Protein AF-A0A0J1LUV7-F1 (afdb_monomer_lite)

Sequence (121 aa):
MKSIIFVLSWVALMSSPLALAQGDKLEDICYQSMRYNVSVQMAANSLSGQVRSHYEDEAFDSGKWQGISHEETERMIRMAENNQSSMQFAIRYQGDDSFANAYRSGYINDCKQNPEKYISN

Foldseek 3Di:
DDDDDDDDDPDPPPDDPDPDPQDPVLLVLLQLLLQLVLLLLCLLAPPDPVSNVVSLVSNCVSCVVLVHDNVNSVVSSVVNNPDPVSNVVNCCCVPPPVVVVCSSVVSSVVCSVVVVVRRDD

Radius of gyration: 20.6 Å; chains: 1; bounding box: 35×47×76 Å

Secondary structure (DSSP, 8-state):
---------------------TTHHHHHHHHHHHHHHHHHHHHHT-SSHHHHHHHHHHHHHHHHHTT--HHHHHHHHHHHHT-HHHHHHHHHHHH-HHHHHHHHHHHHHHHHH-GGGTS--

pLDDT: mean 83.24, std 20.68, range [34.34, 98.06]

Structure (mmCIF, N/CA/C/O backbone):
data_AF-A0A0J1LUV7-F1
#
_entry.id   AF-A0A0J1LUV7-F1
#
loop_
_atom_site.group_PDB
_atom_site.id
_atom_site.type_symbol
_atom_site.label_atom_id
_atom_site.label_alt_id
_atom_site.label_comp_id
_atom_site.label_asym_id
_atom_site.label_entity_id
_atom_site.label_seq_id
_atom_site.pdbx_PDB_ins_code
_atom_site.Cartn_x
_atom_site.Cartn_y
_atom_site.Cartn_z
_atom_site.occupancy
_atom_site.B_iso_or_equiv
_atom_site.auth_seq_id
_atom_site.auth_comp_id
_atom_site.auth_asym_id
_atom_site.auth_atom_id
_atom_site.pdbx_PDB_model_num
ATOM 1 N N . MET A 1 1 ? -21.646 30.236 60.013 1.00 34.34 1 MET A N 1
ATOM 2 C CA . MET A 1 1 ? -20.239 30.648 59.823 1.00 34.34 1 MET A CA 1
ATOM 3 C C . MET A 1 1 ? -19.548 29.622 58.940 1.00 34.34 1 MET A C 1
ATOM 5 O O . MET A 1 1 ? -19.600 28.459 59.306 1.00 34.34 1 MET A O 1
ATOM 9 N N . LYS A 1 2 ? -18.897 30.101 57.864 1.00 36.53 2 LYS A N 1
ATOM 10 C CA . LYS A 1 2 ? -17.894 29.440 56.992 1.00 36.53 2 LYS A CA 1
ATOM 11 C C . LYS A 1 2 ? -18.445 28.295 56.102 1.00 36.53 2 LYS A C 1
ATOM 13 O O . LYS A 1 2 ? -18.908 27.298 56.627 1.00 36.53 2 LYS A O 1
ATOM 18 N N . SER A 1 3 ? -18.622 28.498 54.782 1.00 38.34 3 SER A N 1
ATOM 19 C CA . SER A 1 3 ? -17.587 28.437 53.707 1.00 38.34 3 SER A CA 1
ATOM 20 C C . SER A 1 3 ? -17.070 26.994 53.524 1.00 38.34 3 SER A C 1
ATOM 22 O O . SER A 1 3 ? -16.678 26.410 54.519 1.00 38.34 3 SER A O 1
ATOM 24 N N . ILE A 1 4 ? -17.006 26.326 52.362 1.00 45.56 4 ILE A N 1
ATOM 25 C CA . ILE A 1 4 ? -16.811 26.716 50.953 1.00 45.56 4 ILE A CA 1
ATOM 26 C C . ILE A 1 4 ? -17.219 25.537 50.028 1.00 45.56 4 ILE A C 1
ATOM 28 O O . ILE A 1 4 ? -17.201 24.377 50.425 1.00 45.56 4 ILE A O 1
ATOM 32 N N . ILE A 1 5 ? -17.563 25.907 48.794 1.00 49.22 5 ILE A N 1
ATOM 33 C CA . ILE A 1 5 ? -17.826 25.157 47.551 1.00 49.22 5 ILE A CA 1
ATOM 34 C C . ILE A 1 5 ? -16.785 24.066 47.228 1.00 49.22 5 ILE A C 1
ATOM 36 O O . ILE A 1 5 ? -15.596 24.334 47.333 1.00 49.22 5 ILE A O 1
ATOM 40 N N . PHE A 1 6 ? -17.211 22.928 46.661 1.00 42.66 6 PHE A N 1
ATOM 41 C CA . PHE A 1 6 ? -16.499 22.330 45.519 1.00 42.66 6 PHE A CA 1
ATOM 42 C C . PHE A 1 6 ? -17.479 21.651 44.556 1.00 42.66 6 PHE A C 1
ATOM 44 O O . PHE A 1 6 ? -18.034 20.586 44.815 1.00 42.66 6 PHE A O 1
ATOM 51 N N . VAL A 1 7 ? -17.699 22.336 43.437 1.00 45.91 7 VAL A N 1
ATOM 52 C CA . VAL A 1 7 ? -18.283 21.813 42.206 1.00 45.91 7 VAL A CA 1
ATOM 53 C C . VAL A 1 7 ? -17.267 20.847 41.597 1.00 45.91 7 VAL A C 1
ATOM 55 O O . VAL A 1 7 ? -16.129 21.240 41.353 1.00 45.91 7 VAL A O 1
ATOM 58 N N . LEU A 1 8 ? -17.668 19.608 41.322 1.00 44.59 8 LEU A N 1
ATOM 59 C CA . LEU A 1 8 ? -16.941 18.730 40.405 1.00 44.59 8 LEU A CA 1
ATOM 60 C C . LEU A 1 8 ? -17.852 18.392 39.233 1.00 44.59 8 LEU A C 1
ATOM 62 O O . LEU A 1 8 ? -18.511 17.358 39.167 1.00 44.59 8 LEU A O 1
ATOM 66 N N . SER A 1 9 ? -17.865 19.348 38.310 1.00 41.44 9 SER A N 1
ATOM 67 C CA . SER A 1 9 ? -18.173 19.171 36.904 1.00 41.44 9 SER A CA 1
ATOM 68 C C . SER A 1 9 ? -17.301 18.048 36.344 1.00 41.44 9 SER A C 1
ATOM 70 O O . SER A 1 9 ? -16.140 18.271 36.012 1.00 41.44 9 SER A O 1
ATOM 72 N N . TRP A 1 10 ? -17.849 16.846 36.206 1.00 41.66 10 TRP A N 1
ATOM 73 C CA . TRP A 1 10 ? -17.364 15.924 35.185 1.00 41.66 10 TRP A CA 1
ATOM 74 C C . TRP A 1 10 ? -18.233 16.151 33.964 1.00 41.66 10 TRP A C 1
ATOM 76 O O . TRP A 1 10 ? -19.290 15.553 33.782 1.00 41.66 10 TRP A O 1
ATOM 86 N N . VAL A 1 11 ? -17.789 17.128 33.174 1.00 47.34 11 VAL A N 1
ATOM 87 C CA . VAL A 1 11 ? -18.159 17.252 31.771 1.00 47.34 11 VAL A CA 1
ATOM 88 C C . VAL A 1 11 ? -17.961 15.869 31.167 1.00 47.34 11 VAL A C 1
ATOM 90 O O . VAL A 1 11 ? -16.856 15.329 31.186 1.00 47.34 11 VAL A O 1
ATOM 93 N N . ALA A 1 12 ? -19.063 15.282 30.705 1.00 43.53 12 ALA A N 1
ATOM 94 C CA . ALA A 1 12 ? -19.043 14.113 29.856 1.00 43.53 12 ALA A CA 1
ATOM 95 C C . ALA A 1 12 ? -17.990 14.347 28.768 1.00 43.53 12 ALA A C 1
ATOM 97 O O . ALA A 1 12 ? -18.124 15.282 27.977 1.00 43.53 12 ALA A O 1
ATOM 98 N N . LEU A 1 13 ? -16.938 13.525 28.760 1.00 41.28 13 LEU A N 1
ATOM 99 C CA . LEU A 1 13 ? -15.984 13.409 27.660 1.00 41.28 13 LEU A CA 1
ATOM 100 C C . LEU A 1 13 ? -16.731 12.824 26.453 1.00 41.28 13 LEU A C 1
ATOM 102 O O . LEU A 1 13 ? -16.584 11.666 26.080 1.00 41.28 13 LEU A O 1
ATOM 106 N N . MET A 1 14 ? -17.598 13.649 25.878 1.00 44.34 14 MET A N 1
ATOM 107 C CA . MET A 1 14 ? -18.152 13.521 24.544 1.00 44.34 14 MET A CA 1
ATOM 108 C C . MET A 1 14 ? -17.055 13.936 23.567 1.00 44.34 14 MET A C 1
ATOM 110 O O . MET A 1 14 ? -17.043 15.048 23.054 1.00 44.34 14 MET A O 1
ATOM 114 N N . SER A 1 15 ? -16.104 13.033 23.350 1.00 44.41 15 SER A N 1
ATOM 115 C CA . SER A 1 15 ? -15.250 13.023 22.162 1.00 44.41 15 SER A CA 1
ATOM 116 C C . SER A 1 15 ? -14.656 11.629 21.981 1.00 44.41 15 SER A C 1
ATOM 118 O O . SER A 1 15 ? -13.445 11.436 21.995 1.00 44.41 15 SER A O 1
ATOM 120 N N . SER A 1 16 ? -15.532 10.636 21.844 1.00 36.78 16 SER A N 1
ATOM 121 C CA . SER A 1 16 ? -15.198 9.406 21.133 1.00 36.78 16 SER A CA 1
ATOM 122 C C . SER A 1 16 ? -15.742 9.557 19.713 1.00 36.78 16 SER A C 1
ATOM 124 O O . SER A 1 16 ? -16.958 9.438 19.533 1.00 36.78 16 SER A O 1
ATOM 126 N N . PRO A 1 17 ? -14.921 9.839 18.688 1.00 41.66 17 PRO A N 1
ATOM 127 C CA . PRO A 1 17 ? -15.341 9.501 17.349 1.00 41.66 17 PRO A CA 1
ATOM 128 C C . PRO A 1 17 ? -15.343 7.968 17.281 1.00 41.66 17 PRO A C 1
ATOM 130 O O . PRO A 1 17 ? -14.338 7.305 17.501 1.00 41.66 17 PRO A O 1
ATOM 133 N N . LEU A 1 18 ? -16.529 7.436 17.004 1.00 42.69 18 LEU A N 1
ATOM 134 C CA . LEU A 1 18 ? -16.811 6.049 16.665 1.00 42.69 18 LEU A CA 1
ATOM 135 C C . LEU A 1 18 ? -16.795 5.036 17.822 1.00 42.69 18 LEU A C 1
ATOM 137 O O . LEU A 1 18 ? -15.886 4.229 18.002 1.00 42.69 18 LEU A O 1
ATOM 141 N N . ALA A 1 19 ? -17.960 4.905 18.454 1.00 42.53 19 ALA A N 1
ATOM 142 C CA . ALA A 1 19 ? -18.473 3.569 18.736 1.00 42.53 19 ALA A CA 1
ATOM 143 C C . ALA A 1 19 ? -18.659 2.828 17.391 1.00 42.53 19 ALA A C 1
ATOM 145 O O . ALA A 1 19 ? -19.709 2.909 16.747 1.00 42.53 19 ALA A O 1
ATOM 146 N N . LEU A 1 20 ? -17.595 2.175 16.913 1.00 49.47 20 LEU A N 1
ATOM 147 C CA . LEU A 1 20 ? -17.634 1.272 15.766 1.00 49.47 20 LEU A CA 1
ATOM 148 C C . LEU A 1 20 ? -18.546 0.091 16.118 1.00 49.47 20 LEU A C 1
ATOM 150 O O . LEU A 1 20 ? -18.243 -0.699 17.008 1.00 49.47 20 LEU A O 1
ATOM 154 N N . ALA A 1 21 ? -19.681 -0.024 15.429 1.00 41.78 21 ALA A N 1
ATOM 155 C CA . ALA A 1 21 ? -20.471 -1.251 15.399 1.00 41.78 21 ALA A CA 1
ATOM 156 C C . ALA A 1 21 ? -19.608 -2.345 14.736 1.00 41.78 21 ALA A C 1
ATOM 158 O O . ALA A 1 21 ? -19.190 -2.199 13.591 1.00 41.78 21 ALA A O 1
ATOM 159 N N . GLN A 1 22 ? -19.260 -3.372 15.507 1.00 50.56 22 GLN A N 1
ATOM 160 C CA . GLN A 1 22 ? -17.893 -3.913 15.578 1.00 50.56 22 GLN A CA 1
ATOM 161 C C . GLN A 1 22 ? -17.546 -5.087 14.634 1.00 50.56 22 GLN A C 1
ATOM 163 O O . GLN A 1 22 ? -16.450 -5.623 14.738 1.00 50.56 22 GLN A O 1
ATOM 168 N N . GLY A 1 23 ? -18.432 -5.494 13.720 1.00 49.72 23 GLY A N 1
ATOM 169 C CA . GLY A 1 23 ? -18.163 -6.591 12.771 1.00 49.72 23 GLY A CA 1
ATOM 170 C C . GLY A 1 23 ? -17.847 -6.075 11.370 1.00 49.72 23 GLY A C 1
ATOM 171 O O . GLY A 1 23 ? -16.688 -5.981 10.975 1.00 49.72 23 GLY A O 1
ATOM 172 N N . ASP A 1 24 ? -18.898 -5.655 10.669 1.00 57.75 24 ASP A N 1
ATOM 173 C CA . ASP A 1 24 ? -18.827 -5.271 9.254 1.00 57.75 24 ASP A CA 1
ATOM 174 C C . ASP A 1 24 ? -17.986 -4.003 9.030 1.00 57.75 24 ASP A C 1
ATOM 176 O O . ASP A 1 24 ? -17.199 -3.927 8.094 1.00 57.75 24 ASP A O 1
ATOM 180 N N . LYS A 1 25 ? -18.050 -3.026 9.950 1.00 80.00 25 LYS A N 1
ATOM 181 C CA . LYS A 1 25 ? -17.246 -1.797 9.830 1.00 80.00 25 LYS A CA 1
ATOM 182 C C . LYS A 1 25 ? -15.758 -2.037 10.057 1.00 80.00 25 LYS A C 1
ATOM 184 O O . LYS A 1 25 ? -14.948 -1.399 9.401 1.00 80.00 25 LYS A O 1
ATOM 189 N N . LEU A 1 26 ? -15.383 -2.903 10.999 1.00 85.69 26 LEU A N 1
ATOM 190 C CA . LEU A 1 26 ? -13.967 -3.144 11.287 1.00 85.69 26 LEU A CA 1
ATOM 191 C C . LEU A 1 26 ? -13.301 -3.907 10.138 1.00 85.69 26 LEU A C 1
ATOM 193 O O . LEU A 1 26 ? -12.175 -3.595 9.760 1.00 85.69 26 LEU A O 1
ATOM 197 N N . GLU A 1 27 ? -14.006 -4.879 9.561 1.00 89.12 27 GLU A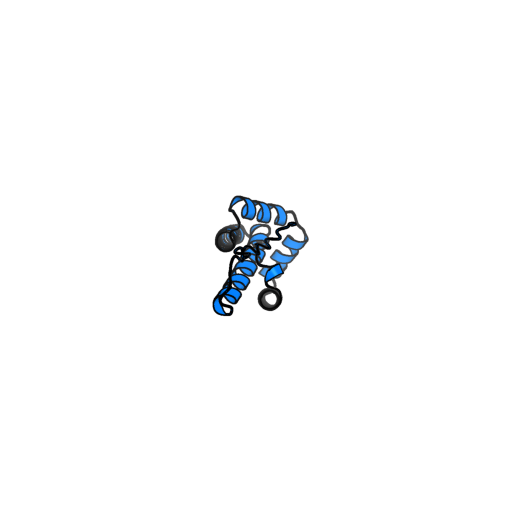 N 1
ATOM 198 C CA . GLU A 1 27 ? -13.532 -5.596 8.382 1.00 89.12 27 GLU A CA 1
ATOM 199 C C 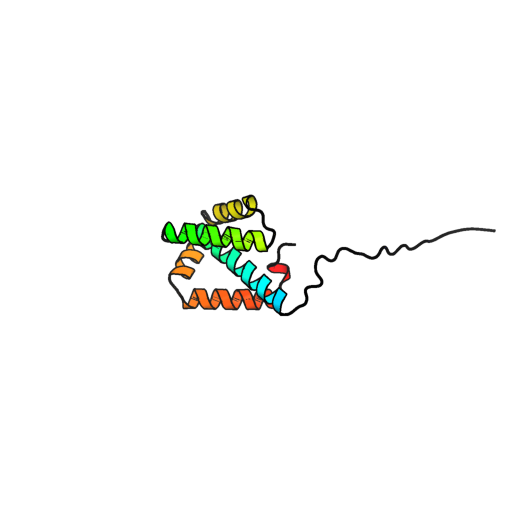. GLU A 1 27 ? -13.313 -4.660 7.190 1.00 89.12 27 GLU A C 1
ATOM 201 O O . GLU A 1 27 ? -12.223 -4.676 6.613 1.00 89.12 27 GLU A O 1
ATOM 206 N N . ASP A 1 28 ? -14.278 -3.784 6.898 1.00 89.00 28 ASP A N 1
ATOM 207 C CA . ASP A 1 28 ? -14.147 -2.777 5.844 1.00 89.00 28 ASP A CA 1
ATOM 208 C C . ASP A 1 28 ? -12.967 -1.835 6.098 1.00 89.00 28 ASP A C 1
ATOM 210 O O . ASP A 1 28 ? -12.176 -1.574 5.192 1.00 89.00 28 ASP A O 1
ATOM 214 N N . ILE A 1 29 ? -12.796 -1.365 7.339 1.00 87.81 29 ILE A N 1
ATOM 215 C CA . ILE A 1 29 ? -11.674 -0.494 7.696 1.00 87.81 29 ILE A CA 1
ATOM 216 C C . ILE A 1 29 ? -10.334 -1.194 7.459 1.00 87.81 29 ILE A C 1
ATOM 218 O O . ILE A 1 29 ? -9.449 -0.629 6.814 1.00 87.81 29 ILE A O 1
ATOM 222 N N . CYS A 1 30 ? -10.181 -2.427 7.941 1.00 92.06 30 CYS A N 1
ATOM 223 C CA . CYS A 1 30 ? -8.952 -3.183 7.737 1.00 92.06 30 CYS A CA 1
ATOM 224 C C . CYS A 1 30 ? -8.685 -3.433 6.251 1.00 92.06 30 CYS A C 1
ATOM 226 O O . CYS A 1 30 ? -7.540 -3.341 5.805 1.00 92.06 30 CYS A O 1
ATOM 228 N N . TYR A 1 31 ? -9.735 -3.700 5.473 1.00 93.06 31 TYR A N 1
ATOM 229 C CA . TYR A 1 31 ? -9.620 -3.888 4.035 1.00 93.06 31 TYR A CA 1
ATOM 230 C C . TYR A 1 31 ? -9.177 -2.613 3.315 1.00 93.06 31 TYR A C 1
ATOM 232 O O . TYR A 1 31 ? -8.254 -2.665 2.502 1.00 93.06 31 TYR A O 1
ATOM 240 N N . GLN A 1 32 ? -9.761 -1.462 3.646 1.00 92.56 32 GLN A N 1
ATOM 241 C CA . GLN A 1 32 ? -9.388 -0.186 3.034 1.00 92.56 32 GLN A CA 1
ATOM 242 C C . GLN A 1 32 ? -7.988 0.273 3.456 1.00 92.56 32 GLN A C 1
ATOM 244 O O . GLN A 1 32 ? -7.225 0.733 2.608 1.00 92.56 32 GLN A O 1
ATOM 249 N N . SER A 1 33 ? -7.603 0.065 4.718 1.00 93.50 33 SER A N 1
ATOM 250 C CA . SER A 1 33 ? -6.245 0.346 5.205 1.00 93.50 33 SER A CA 1
ATOM 251 C C . SER A 1 33 ? -5.191 -0.501 4.484 1.00 93.50 33 SER A C 1
ATOM 253 O O . SER A 1 33 ? -4.193 0.021 3.978 1.00 93.50 33 SER A O 1
ATOM 255 N N . MET A 1 34 ? -5.468 -1.797 4.308 1.00 96.00 34 MET A N 1
ATOM 256 C CA . MET A 1 34 ? -4.618 -2.700 3.531 1.00 96.00 34 MET A CA 1
ATOM 257 C C . MET A 1 34 ? -4.521 -2.276 2.063 1.00 96.00 34 MET A C 1
ATOM 259 O O . MET A 1 34 ? -3.410 -2.177 1.535 1.00 96.00 34 MET A O 1
ATOM 263 N N . ARG A 1 35 ? -5.657 -1.972 1.414 1.00 96.19 35 ARG A N 1
ATOM 264 C CA . ARG A 1 35 ? -5.682 -1.472 0.030 1.00 96.19 35 ARG A CA 1
ATOM 265 C C . ARG A 1 35 ? -4.835 -0.221 -0.115 1.00 96.19 35 ARG A C 1
ATOM 267 O O . ARG A 1 35 ? -4.008 -0.176 -1.019 1.00 96.19 35 ARG A O 1
ATOM 274 N N . TYR A 1 36 ? -4.975 0.742 0.789 1.00 96.38 36 TYR A N 1
ATOM 275 C CA . TYR A 1 36 ? -4.187 1.969 0.761 1.00 96.38 36 TYR A CA 1
ATOM 276 C C . TYR A 1 36 ? -2.692 1.703 0.903 1.00 96.38 36 TYR A C 1
ATOM 278 O O . TYR A 1 36 ? -1.903 2.187 0.094 1.00 96.38 36 TYR A O 1
ATOM 286 N N . ASN A 1 37 ? -2.293 0.887 1.885 1.00 96.12 37 ASN A N 1
ATOM 287 C CA . ASN A 1 37 ? -0.884 0.579 2.109 1.00 96.12 37 ASN A CA 1
ATOM 288 C C . ASN A 1 37 ? -0.240 -0.082 0.885 1.00 96.12 37 ASN A C 1
ATOM 290 O O . ASN A 1 37 ? 0.821 0.352 0.437 1.00 96.12 37 ASN A O 1
ATOM 294 N N . VAL A 1 38 ? -0.901 -1.102 0.331 1.00 97.50 38 VAL A N 1
ATOM 295 C CA . VAL A 1 38 ? -0.443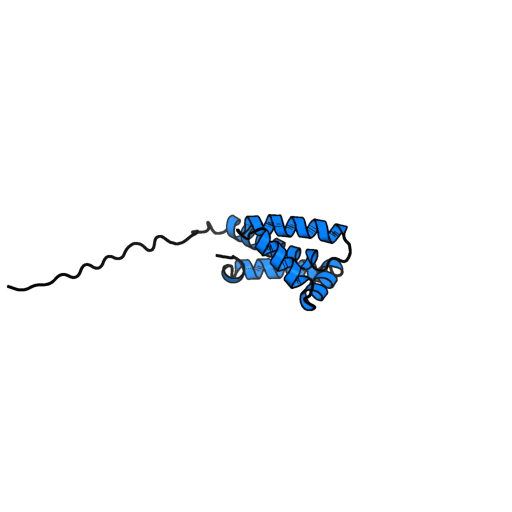 -1.772 -0.888 1.00 97.50 38 VAL A CA 1
ATOM 296 C C . VAL A 1 38 ? -0.361 -0.757 -2.020 1.00 97.50 38 VAL A C 1
ATOM 298 O O . VAL A 1 38 ? 0.701 -0.591 -2.610 1.00 97.50 38 VAL A O 1
ATOM 301 N N . SER A 1 39 ? -1.448 -0.036 -2.284 1.00 98.06 39 SER A N 1
ATOM 302 C CA . SER A 1 39 ? -1.564 0.869 -3.428 1.00 98.06 39 SER A CA 1
ATOM 303 C C . SER A 1 39 ? -0.509 1.968 -3.415 1.00 98.06 39 SER A C 1
ATOM 305 O O . SER A 1 39 ? 0.110 2.212 -4.443 1.00 98.06 39 SER A O 1
ATOM 307 N N . VAL A 1 40 ? -0.199 2.552 -2.253 1.00 97.88 40 VAL A N 1
ATOM 308 C CA . VAL A 1 40 ? 0.897 3.524 -2.111 1.00 97.88 40 VAL A CA 1
ATOM 309 C C . VAL A 1 40 ? 2.236 2.928 -2.551 1.00 97.88 40 VAL A C 1
ATOM 311 O O . VAL A 1 40 ? 2.966 3.543 -3.329 1.00 97.88 40 VAL A O 1
ATOM 314 N N . GLN A 1 41 ? 2.569 1.723 -2.080 1.00 97.56 41 GLN A N 1
ATOM 315 C CA . GLN A 1 41 ? 3.841 1.084 -2.422 1.00 97.56 41 GLN A CA 1
ATOM 316 C C . GLN A 1 41 ? 3.889 0.651 -3.891 1.00 97.56 41 GLN A C 1
ATOM 318 O O . GLN A 1 41 ? 4.931 0.769 -4.540 1.00 97.56 41 GLN A O 1
ATOM 323 N N . MET A 1 42 ? 2.755 0.190 -4.417 1.00 97.19 42 MET A N 1
ATOM 324 C CA . MET A 1 42 ? 2.609 -0.267 -5.792 1.00 97.19 42 MET A CA 1
ATOM 325 C C . MET A 1 42 ? 2.631 0.879 -6.807 1.00 97.19 42 MET A C 1
ATOM 327 O O . MET A 1 42 ? 3.297 0.754 -7.831 1.00 97.19 42 MET A O 1
ATOM 331 N N . ALA A 1 43 ? 1.959 1.995 -6.524 1.00 97.00 43 ALA A N 1
ATOM 332 C CA . ALA A 1 43 ? 2.005 3.219 -7.322 1.00 97.00 43 ALA A CA 1
ATOM 333 C C . ALA A 1 43 ? 3.438 3.757 -7.420 1.00 97.00 43 ALA A C 1
ATOM 335 O O . ALA A 1 43 ? 3.925 4.105 -8.493 1.00 97.00 43 ALA A O 1
ATOM 336 N N . ALA A 1 44 ? 4.144 3.749 -6.292 1.00 94.81 44 ALA A N 1
ATOM 337 C CA . ALA A 1 44 ? 5.507 4.234 -6.198 1.00 94.81 44 ALA A CA 1
ATOM 338 C C . ALA A 1 44 ? 6.540 3.373 -6.948 1.00 94.81 44 ALA A C 1
ATOM 340 O O . ALA A 1 44 ? 7.538 3.905 -7.424 1.00 94.81 44 ALA A O 1
ATOM 341 N N . ASN A 1 45 ? 6.330 2.053 -7.042 1.00 93.94 45 ASN A N 1
ATOM 342 C CA . ASN A 1 45 ? 7.351 1.098 -7.501 1.00 93.94 45 ASN A CA 1
ATOM 343 C C . ASN A 1 45 ? 6.811 0.037 -8.483 1.00 93.94 45 ASN A C 1
ATOM 345 O O . ASN A 1 45 ? 7.247 -1.115 -8.484 1.00 93.94 45 ASN A O 1
ATOM 349 N N . SER A 1 46 ? 5.830 0.391 -9.313 1.00 87.00 46 SER A N 1
ATOM 350 C CA . SER A 1 46 ? 5.216 -0.536 -10.271 1.00 87.00 46 SER A CA 1
ATOM 351 C C . SER A 1 46 ? 6.197 -1.012 -11.354 1.00 87.00 46 SER A C 1
ATOM 353 O O . SER A 1 46 ? 6.983 -0.212 -11.862 1.00 87.00 46 SER A O 1
ATOM 355 N N . LEU A 1 47 ? 6.050 -2.250 -11.838 1.00 86.19 47 LEU A N 1
ATOM 356 C CA . LEU A 1 47 ? 6.811 -2.744 -12.996 1.00 86.19 47 LEU A CA 1
ATOM 357 C C . LEU A 1 47 ? 6.352 -2.175 -14.359 1.00 86.19 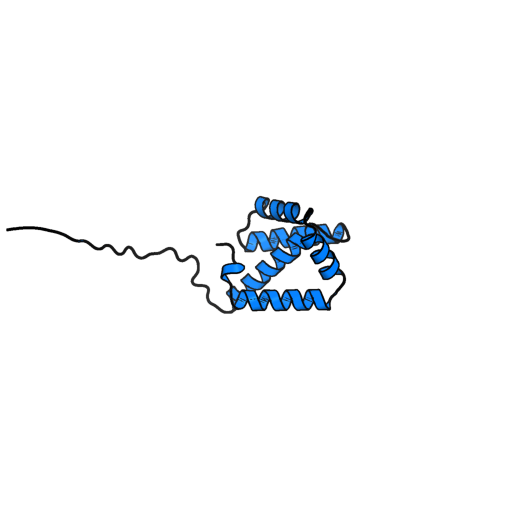47 LEU A C 1
ATOM 359 O O . LEU A 1 47 ? 7.036 -2.373 -15.361 1.00 86.19 47 LEU A O 1
ATOM 363 N N . SER A 1 48 ? 5.206 -1.480 -14.436 1.00 89.19 48 SER A N 1
ATOM 364 C CA . SER A 1 48 ? 4.739 -0.813 -15.664 1.00 89.19 48 SER A CA 1
ATOM 365 C C . SER A 1 48 ? 3.863 0.408 -15.373 1.00 89.19 48 SER A C 1
ATOM 367 O O . SER A 1 48 ? 3.174 0.456 -14.355 1.00 89.19 48 SER A O 1
ATOM 369 N N . GLY A 1 49 ? 3.817 1.365 -16.306 1.00 89.06 49 GLY A N 1
ATOM 370 C CA . GLY A 1 49 ? 3.024 2.591 -16.149 1.00 89.06 49 GLY A CA 1
ATOM 371 C C . GLY A 1 49 ? 1.510 2.365 -16.031 1.00 89.06 49 GLY A C 1
ATOM 372 O O . GLY A 1 49 ? 0.843 3.093 -15.304 1.00 89.06 49 GLY A O 1
ATOM 373 N N . GLN A 1 50 ? 0.957 1.330 -16.676 1.00 91.12 50 GLN A N 1
ATOM 374 C CA . GLN A 1 50 ? -0.465 0.989 -16.515 1.00 91.12 50 GLN A CA 1
ATOM 375 C C . GLN A 1 50 ? -0.765 0.527 -15.086 1.00 91.12 50 GLN A C 1
ATOM 377 O O . GLN A 1 50 ? -1.780 0.904 -14.505 1.00 91.12 50 GLN A O 1
ATOM 382 N N . VAL A 1 51 ? 0.139 -0.268 -14.512 1.00 90.56 51 VAL A N 1
ATOM 383 C CA . VAL A 1 51 ? -0.002 -0.748 -13.139 1.00 90.56 51 VAL A CA 1
ATOM 384 C C . VAL A 1 51 ? 0.180 0.399 -12.147 1.00 90.56 51 VAL A C 1
ATOM 386 O O . VAL A 1 51 ? -0.574 0.470 -11.182 1.00 90.56 51 VAL A O 1
ATOM 389 N N . ARG A 1 52 ? 1.102 1.336 -12.415 1.00 94.19 52 ARG A N 1
ATOM 390 C CA . ARG A 1 52 ? 1.219 2.583 -11.645 1.00 94.19 52 ARG A CA 1
ATOM 391 C C . ARG A 1 52 ? -0.110 3.319 -11.563 1.00 94.19 52 ARG A C 1
ATOM 393 O O . ARG A 1 52 ? -0.604 3.517 -10.465 1.00 94.19 52 ARG A O 1
ATOM 400 N N . SER A 1 53 ? -0.693 3.664 -12.713 1.00 95.50 53 SER A N 1
ATOM 401 C CA . SER A 1 53 ? -1.932 4.450 -12.777 1.00 95.50 53 SER A CA 1
ATOM 402 C C . SER A 1 53 ? -3.084 3.762 -12.048 1.00 95.50 53 SER A C 1
ATOM 404 O O . SER A 1 53 ? -3.803 4.417 -11.304 1.00 95.50 53 SER A O 1
ATOM 406 N N . HIS A 1 54 ? -3.223 2.440 -12.201 1.00 96.12 54 HIS A N 1
ATOM 407 C CA . HIS A 1 54 ? -4.235 1.680 -11.469 1.00 96.12 54 HIS A CA 1
ATOM 408 C C . HIS A 1 54 ? -4.070 1.821 -9.949 1.00 96.12 54 HIS A C 1
ATOM 410 O O . HIS A 1 54 ? -5.038 2.112 -9.253 1.00 96.12 54 HIS A O 1
ATOM 416 N N . TYR A 1 55 ? -2.850 1.651 -9.434 1.00 97.38 55 TYR A N 1
ATOM 417 C CA . TYR A 1 55 ? -2.599 1.749 -7.997 1.00 97.38 55 TYR A CA 1
ATOM 418 C C . TYR A 1 55 ? -2.566 3.187 -7.469 1.00 97.38 55 TYR A C 1
ATOM 420 O O . TYR A 1 55 ? -2.839 3.394 -6.292 1.00 97.38 55 TYR A O 1
ATOM 428 N N . GLU A 1 56 ? -2.278 4.189 -8.300 1.00 97.88 56 GLU A N 1
ATOM 429 C CA . GLU A 1 56 ? -2.477 5.596 -7.934 1.00 97.88 56 GLU A CA 1
ATOM 430 C C . GLU A 1 56 ? -3.967 5.856 -7.668 1.00 97.88 56 GLU A C 1
ATOM 432 O O . GLU A 1 56 ? -4.314 6.341 -6.590 1.00 97.88 56 GLU A O 1
ATOM 437 N N . ASP A 1 57 ? -4.853 5.432 -8.576 1.00 97.56 57 ASP A N 1
ATOM 438 C CA . ASP A 1 57 ? -6.304 5.558 -8.397 1.00 97.56 57 ASP A CA 1
ATOM 439 C C . ASP A 1 57 ? -6.794 4.817 -7.141 1.00 97.56 57 ASP A C 1
ATOM 441 O O . ASP A 1 57 ? -7.560 5.370 -6.347 1.00 97.56 57 ASP A O 1
ATOM 445 N N . GLU A 1 58 ? -6.319 3.586 -6.910 1.00 97.25 58 GLU A N 1
ATOM 446 C CA . GLU A 1 58 ? -6.673 2.826 -5.704 1.00 97.25 58 GLU A CA 1
ATOM 447 C C . GLU A 1 58 ? -6.167 3.489 -4.416 1.00 97.25 58 GLU A C 1
ATOM 449 O O . GLU A 1 58 ? -6.879 3.487 -3.405 1.00 97.25 58 GLU A O 1
ATOM 454 N N . ALA A 1 59 ? -4.966 4.075 -4.431 1.00 97.50 59 ALA A N 1
ATOM 455 C CA . ALA A 1 59 ? -4.416 4.792 -3.285 1.00 97.50 59 ALA A CA 1
ATOM 456 C C . ALA A 1 59 ? -5.258 6.031 -2.958 1.00 97.50 59 ALA A C 1
ATOM 458 O O . ALA A 1 59 ? -5.572 6.261 -1.792 1.00 97.50 59 ALA A O 1
ATOM 459 N N . PHE A 1 60 ? -5.681 6.803 -3.961 1.00 97.62 60 PHE A N 1
ATOM 460 C CA . PHE A 1 60 ? -6.540 7.966 -3.729 1.00 97.62 60 PHE A CA 1
ATOM 461 C C . PHE A 1 60 ? -7.940 7.583 -3.242 1.00 97.62 60 PHE A C 1
ATOM 463 O O . PHE A 1 60 ? -8.462 8.230 -2.332 1.00 97.62 60 PHE A O 1
ATOM 470 N N . ASP A 1 61 ? -8.543 6.534 -3.803 1.00 95.94 61 ASP A N 1
ATOM 471 C CA . ASP A 1 61 ? -9.870 6.060 -3.396 1.00 95.94 61 ASP A CA 1
ATOM 472 C C . ASP A 1 61 ? -9.872 5.563 -1.940 1.00 95.94 61 ASP A C 1
ATOM 474 O O . ASP A 1 61 ? -10.619 6.058 -1.090 1.00 95.94 61 ASP A O 1
ATOM 478 N N . SER A 1 62 ? -8.964 4.639 -1.618 1.00 92.56 62 SER A N 1
ATOM 479 C CA . SER A 1 62 ? -8.845 4.065 -0.271 1.00 92.56 62 SER A CA 1
ATOM 480 C C . SER A 1 62 ? -8.297 5.055 0.764 1.00 92.56 62 SER A C 1
ATOM 482 O O . SER A 1 62 ? -8.662 4.980 1.940 1.00 92.56 62 SER A O 1
ATOM 484 N N . GLY A 1 63 ? -7.461 6.010 0.346 1.00 91.50 63 GLY A N 1
ATOM 485 C CA . GLY A 1 63 ? -6.982 7.110 1.183 1.00 91.50 63 GLY A CA 1
ATOM 486 C C . GLY A 1 63 ? -8.119 8.052 1.567 1.00 91.50 63 GLY A C 1
ATOM 487 O O . GLY A 1 63 ? -8.353 8.283 2.754 1.00 91.50 63 GLY A O 1
ATOM 488 N N . LYS A 1 64 ? -8.910 8.502 0.583 1.00 90.44 64 LYS A N 1
ATOM 489 C CA . LYS A 1 64 ? -10.104 9.326 0.819 1.00 90.44 64 LYS A CA 1
ATOM 490 C C . LYS A 1 64 ? -11.087 8.638 1.761 1.00 90.44 64 LYS A C 1
ATOM 492 O O . LYS A 1 64 ? -11.642 9.290 2.643 1.00 90.44 64 LYS A O 1
ATOM 497 N N . TRP A 1 65 ? -11.303 7.334 1.584 1.00 88.19 65 TRP A N 1
ATOM 498 C CA . TRP A 1 65 ? -12.177 6.556 2.461 1.00 88.19 65 TRP A CA 1
ATOM 499 C C . TRP A 1 65 ? -11.712 6.594 3.925 1.00 88.19 65 TRP A C 1
ATOM 501 O O . TRP A 1 65 ? -12.534 6.702 4.831 1.00 88.19 65 TRP A O 1
ATOM 511 N N . GLN A 1 66 ? -10.398 6.578 4.155 1.00 85.25 66 GLN A N 1
ATOM 512 C CA . GLN A 1 66 ? -9.782 6.670 5.483 1.00 85.25 66 GLN A CA 1
ATOM 513 C C . GLN A 1 66 ? -9.642 8.105 6.012 1.00 85.25 66 GLN A C 1
ATOM 515 O O . GLN A 1 66 ? -9.064 8.304 7.076 1.00 85.25 66 GLN A O 1
ATOM 520 N N . GLY A 1 67 ? -10.138 9.114 5.290 1.00 87.88 67 GLY A N 1
ATOM 521 C CA . GLY A 1 67 ? -9.978 10.520 5.671 1.00 87.88 67 GLY A CA 1
ATOM 522 C C . GLY A 1 67 ? -8.584 11.095 5.392 1.00 87.88 67 GLY A C 1
ATOM 523 O O . GLY A 1 67 ? -8.270 12.184 5.867 1.00 87.88 67 GLY A O 1
ATOM 524 N N . ILE A 1 68 ? -7.757 10.401 4.608 1.00 89.50 68 ILE A N 1
ATOM 525 C CA . ILE A 1 68 ? -6.442 10.879 4.173 1.00 89.50 68 ILE A CA 1
ATOM 526 C C . ILE A 1 68 ? -6.638 11.824 2.983 1.00 89.50 68 ILE A C 1
ATOM 528 O O . ILE A 1 68 ? -7.376 11.515 2.044 1.00 89.50 68 ILE A O 1
ATOM 532 N N . SER A 1 69 ? -6.001 12.997 3.025 1.00 94.00 69 SER A N 1
ATOM 533 C CA . SER A 1 69 ? -6.140 13.988 1.956 1.00 94.00 69 SER A CA 1
ATOM 534 C C . SER A 1 69 ? -5.414 13.554 0.683 1.00 94.00 69 SER A C 1
ATOM 536 O O . SER A 1 69 ? -4.486 12.746 0.712 1.00 94.00 69 SER A O 1
ATOM 538 N N . HIS A 1 70 ? -5.813 14.142 -0.444 1.00 96.19 70 HIS A N 1
ATOM 539 C CA . HIS A 1 70 ? -5.155 13.909 -1.725 1.00 96.19 70 HIS A CA 1
ATOM 540 C C . HIS A 1 70 ? -3.656 14.247 -1.655 1.00 96.19 70 HIS A C 1
ATOM 542 O O . HIS A 1 70 ? -2.816 13.445 -2.055 1.00 96.19 70 HIS A O 1
ATOM 548 N N . GLU A 1 71 ? -3.306 15.397 -1.073 1.00 97.88 71 GLU A N 1
ATOM 549 C CA . GLU A 1 71 ? -1.918 15.849 -0.929 1.00 97.88 71 GLU A CA 1
ATOM 550 C C . GLU A 1 71 ? -1.094 14.904 -0.043 1.00 97.88 71 GLU A C 1
ATOM 552 O O . GLU A 1 71 ? 0.080 14.639 -0.321 1.00 97.88 71 GLU A O 1
ATOM 557 N N . GLU A 1 72 ? -1.710 14.382 1.019 1.00 96.88 72 GLU A N 1
ATOM 558 C CA . GLU A 1 72 ? -1.097 13.416 1.926 1.00 96.88 72 GLU A CA 1
ATOM 559 C C . GLU A 1 72 ? -0.859 12.076 1.211 1.00 96.88 72 GLU A C 1
ATOM 561 O O . GLU A 1 72 ? 0.234 11.516 1.306 1.00 96.88 72 GLU A O 1
ATOM 566 N N . THR A 1 73 ? -1.815 11.593 0.411 1.00 97.00 73 THR A N 1
ATOM 567 C CA . THR A 1 73 ? -1.639 10.389 -0.417 1.00 97.00 73 THR A CA 1
ATOM 568 C C . THR A 1 73 ? -0.528 10.554 -1.449 1.00 97.00 73 THR A C 1
ATOM 570 O O . THR A 1 73 ? 0.360 9.702 -1.532 1.00 97.00 73 THR A O 1
ATOM 573 N N . GLU A 1 74 ? -0.494 11.668 -2.183 1.00 98.06 74 GLU A N 1
ATOM 574 C CA . GLU A 1 74 ? 0.607 11.949 -3.107 1.00 98.06 74 GLU A CA 1
ATOM 575 C C . GLU A 1 74 ? 1.965 11.967 -2.392 1.00 98.06 74 GLU A C 1
ATOM 577 O O . GLU A 1 74 ? 2.970 11.465 -2.905 1.00 98.06 74 GLU A O 1
ATOM 582 N N . ARG A 1 75 ? 2.017 12.571 -1.196 1.00 97.38 75 ARG A N 1
ATOM 583 C CA . ARG A 1 75 ? 3.229 12.615 -0.375 1.00 97.38 75 ARG A CA 1
ATOM 584 C C . ARG A 1 75 ? 3.690 11.206 -0.021 1.00 97.38 75 ARG A C 1
ATOM 586 O O . ARG A 1 75 ? 4.876 10.921 -0.167 1.00 97.38 75 ARG A O 1
ATOM 593 N N . MET A 1 76 ? 2.773 10.333 0.384 1.00 96.56 76 MET A N 1
ATOM 594 C CA . MET A 1 76 ? 3.078 8.943 0.722 1.00 96.56 76 MET A CA 1
ATOM 595 C C . MET A 1 76 ? 3.609 8.156 -0.485 1.00 96.56 76 MET A C 1
ATOM 597 O O . MET A 1 76 ? 4.601 7.441 -0.343 1.00 96.56 76 MET A O 1
ATOM 601 N N . ILE A 1 77 ? 3.032 8.344 -1.678 1.00 97.50 77 ILE A N 1
ATOM 602 C CA . ILE A 1 77 ? 3.533 7.728 -2.921 1.00 97.50 77 ILE A CA 1
ATOM 603 C C . ILE A 1 77 ? 4.969 8.195 -3.211 1.00 97.50 77 ILE A C 1
ATOM 605 O O . ILE A 1 77 ? 5.862 7.371 -3.404 1.00 97.50 77 ILE A O 1
ATOM 609 N N . ARG A 1 78 ? 5.238 9.505 -3.145 1.00 97.00 78 ARG A N 1
ATOM 610 C CA . ARG A 1 78 ? 6.592 10.059 -3.357 1.00 97.00 78 ARG A CA 1
ATOM 611 C C . ARG A 1 78 ? 7.612 9.555 -2.332 1.00 97.00 78 ARG A C 1
ATOM 613 O O . ARG A 1 78 ? 8.771 9.318 -2.670 1.00 97.00 78 ARG A O 1
ATOM 620 N N . MET A 1 79 ? 7.198 9.391 -1.074 1.00 95.94 79 MET A N 1
ATOM 621 C CA . MET A 1 79 ? 8.054 8.831 -0.024 1.00 95.94 79 MET A CA 1
ATOM 622 C C . MET A 1 79 ? 8.405 7.364 -0.292 1.00 95.94 79 MET A C 1
ATOM 624 O O . MET A 1 79 ? 9.528 6.946 -0.011 1.00 95.94 79 MET A O 1
ATOM 628 N N . ALA A 1 80 ? 7.472 6.592 -0.849 1.00 96.50 80 ALA A N 1
ATOM 629 C CA . ALA A 1 80 ? 7.700 5.198 -1.207 1.00 96.50 80 ALA A CA 1
ATOM 630 C C . ALA A 1 80 ? 8.555 5.032 -2.482 1.00 96.50 80 ALA A C 1
ATOM 632 O O . ALA A 1 80 ? 9.270 4.038 -2.596 1.00 96.50 80 ALA A O 1
ATOM 633 N N . GLU A 1 81 ? 8.534 5.988 -3.417 1.00 93.12 81 GLU A N 1
ATOM 634 C CA . GLU A 1 81 ? 9.238 5.898 -4.718 1.00 93.12 81 GLU A CA 1
ATOM 635 C C . GLU A 1 81 ? 10.763 5.826 -4.558 1.00 93.12 81 GLU A C 1
ATOM 637 O O . GLU A 1 81 ? 11.453 5.165 -5.325 1.00 93.12 81 GLU A O 1
ATOM 642 N N . ASN A 1 82 ? 11.296 6.439 -3.500 1.00 86.56 82 ASN A N 1
ATOM 643 C CA . ASN A 1 82 ? 12.729 6.423 -3.194 1.00 86.56 82 ASN A CA 1
ATOM 644 C C . ASN A 1 82 ? 13.084 5.473 -2.038 1.00 86.56 82 ASN A C 1
ATOM 646 O O . ASN A 1 82 ? 14.175 5.553 -1.470 1.00 86.56 82 ASN A O 1
ATOM 650 N N . ASN A 1 83 ? 12.166 4.581 -1.657 1.00 95.19 83 ASN A N 1
ATOM 651 C CA . ASN A 1 83 ? 12.355 3.654 -0.551 1.00 95.19 83 ASN A CA 1
ATOM 652 C C . ASN A 1 83 ? 12.676 2.243 -1.069 1.00 95.19 83 ASN A C 1
ATOM 654 O O . ASN A 1 83 ? 11.832 1.571 -1.661 1.00 95.19 83 ASN A O 1
ATOM 658 N N . GLN A 1 84 ? 13.890 1.758 -0.788 1.00 95.81 84 GLN A N 1
ATOM 659 C CA . GLN A 1 84 ? 14.339 0.431 -1.223 1.00 95.81 84 GLN A CA 1
ATOM 660 C C . GLN A 1 84 ? 13.432 -0.703 -0.720 1.00 95.81 84 GLN A C 1
ATOM 662 O O . GLN A 1 84 ? 13.190 -1.662 -1.455 1.00 95.81 84 GLN A O 1
ATOM 667 N N . SER A 1 85 ? 12.912 -0.602 0.504 1.00 96.12 85 SER A N 1
ATOM 668 C CA . SER A 1 85 ? 11.995 -1.600 1.060 1.00 96.12 85 SER A CA 1
ATOM 669 C C . SER A 1 85 ? 10.657 -1.598 0.323 1.00 96.12 85 SER A C 1
ATOM 671 O O . SER A 1 85 ? 10.120 -2.669 0.055 1.00 96.12 85 SER A O 1
ATOM 673 N N . SER A 1 86 ? 10.148 -0.425 -0.066 1.00 95.00 86 SER A N 1
ATOM 674 C CA . SER A 1 86 ? 8.932 -0.323 -0.882 1.00 95.00 86 SER A CA 1
ATOM 675 C C . SER A 1 86 ? 9.124 -0.876 -2.290 1.00 95.00 86 SER A C 1
ATOM 677 O O . SER A 1 86 ? 8.248 -1.574 -2.796 1.00 95.00 86 SER A O 1
ATOM 679 N N . MET A 1 87 ? 10.297 -0.668 -2.891 1.00 95.38 87 MET A N 1
ATOM 680 C CA . MET A 1 87 ? 10.639 -1.287 -4.171 1.00 95.38 87 MET A CA 1
ATOM 681 C C . MET A 1 87 ? 10.682 -2.817 -4.071 1.00 95.38 87 MET A C 1
ATOM 683 O O . MET A 1 87 ? 10.082 -3.517 -4.886 1.00 95.38 87 MET A O 1
ATOM 687 N N . GLN A 1 88 ? 11.349 -3.357 -3.046 1.00 96.75 88 GLN A N 1
ATOM 688 C CA . GLN A 1 88 ? 11.399 -4.803 -2.808 1.00 96.75 88 GLN A CA 1
ATOM 689 C C . GLN A 1 88 ? 10.014 -5.390 -2.525 1.00 96.75 88 GLN A C 1
ATOM 691 O O . GLN A 1 88 ? 9.700 -6.478 -3.012 1.00 96.75 88 GLN A O 1
ATOM 696 N N . PHE A 1 89 ? 9.184 -4.665 -1.771 1.00 96.81 89 PHE A N 1
ATOM 697 C CA . PHE A 1 89 ? 7.796 -5.032 -1.539 1.00 96.81 89 PHE A CA 1
ATOM 698 C C . PHE A 1 89 ? 7.029 -5.125 -2.859 1.00 96.81 89 PHE A C 1
ATOM 700 O O . PHE A 1 89 ? 6.445 -6.170 -3.124 1.00 96.81 89 PHE A O 1
ATOM 707 N N . ALA A 1 90 ? 7.071 -4.092 -3.704 1.00 95.69 90 ALA A N 1
ATOM 708 C CA . ALA A 1 90 ? 6.310 -4.057 -4.951 1.00 95.69 90 ALA A CA 1
ATOM 709 C C . ALA A 1 90 ? 6.729 -5.159 -5.935 1.00 95.69 90 ALA A C 1
ATOM 711 O O . ALA A 1 90 ? 5.870 -5.840 -6.497 1.00 95.69 90 ALA A O 1
ATOM 712 N N . ILE A 1 91 ? 8.038 -5.400 -6.079 1.00 95.38 91 ILE A N 1
ATOM 713 C CA . ILE A 1 91 ? 8.569 -6.497 -6.905 1.00 95.38 91 ILE A CA 1
ATOM 714 C C . ILE A 1 91 ? 8.029 -7.841 -6.413 1.00 95.38 91 ILE A C 1
ATOM 716 O O . ILE A 1 91 ? 7.537 -8.645 -7.204 1.00 95.38 91 ILE A O 1
ATOM 720 N N . ARG A 1 92 ? 8.100 -8.090 -5.101 1.00 96.81 92 ARG A N 1
ATOM 721 C CA . ARG A 1 92 ? 7.659 -9.365 -4.533 1.00 96.81 92 ARG A CA 1
ATOM 722 C C . ARG A 1 92 ? 6.142 -9.515 -4.579 1.00 96.81 92 ARG A C 1
ATOM 724 O O . ARG A 1 92 ? 5.655 -10.585 -4.909 1.00 96.81 92 ARG A O 1
ATOM 731 N N . TYR A 1 93 ? 5.397 -8.452 -4.301 1.00 95.62 93 TYR A N 1
ATOM 732 C CA . TYR A 1 93 ? 3.937 -8.460 -4.321 1.00 95.62 93 TYR A CA 1
ATOM 733 C C . TYR A 1 93 ? 3.367 -8.692 -5.729 1.00 95.62 93 TYR A C 1
ATOM 735 O O . TYR A 1 93 ? 2.326 -9.327 -5.850 1.00 95.62 93 TYR A O 1
ATOM 743 N N . GLN A 1 94 ? 4.046 -8.238 -6.792 1.00 93.00 94 GLN A N 1
ATOM 744 C CA . GLN A 1 94 ? 3.650 -8.536 -8.179 1.00 93.00 94 GLN A CA 1
ATOM 745 C C . GLN A 1 94 ? 4.145 -9.893 -8.685 1.00 93.00 94 GLN A C 1
ATOM 747 O O . GLN A 1 94 ? 3.505 -10.479 -9.551 1.00 93.00 94 GLN A O 1
ATOM 752 N N . GLY A 1 95 ? 5.302 -10.357 -8.208 1.00 93.31 95 GLY A N 1
ATOM 753 C CA . GLY A 1 95 ? 5.959 -11.558 -8.730 1.00 93.31 95 GLY A CA 1
ATOM 754 C C . GLY A 1 95 ? 5.690 -12.851 -7.956 1.00 93.31 95 GLY A C 1
ATOM 755 O O . GLY A 1 95 ? 6.035 -13.921 -8.451 1.00 93.31 95 GLY A O 1
ATOM 756 N N . ASP A 1 96 ? 5.126 -12.774 -6.749 1.00 96.81 96 ASP A N 1
A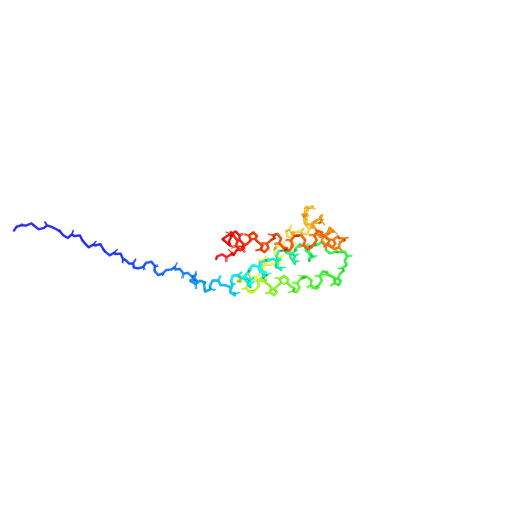TOM 757 C CA . ASP A 1 96 ? 4.925 -13.913 -5.845 1.00 96.81 96 ASP A CA 1
ATOM 758 C C . ASP A 1 96 ? 3.511 -13.879 -5.235 1.00 96.81 96 ASP A C 1
ATOM 760 O O . ASP A 1 96 ? 3.247 -13.219 -4.225 1.00 96.81 96 ASP A O 1
ATOM 764 N N . ASP A 1 97 ? 2.593 -14.640 -5.841 1.00 97.06 97 ASP A N 1
ATOM 765 C CA . ASP A 1 97 ? 1.200 -14.762 -5.390 1.00 97.06 97 ASP A CA 1
ATOM 766 C C . ASP A 1 97 ? 1.088 -15.300 -3.957 1.00 97.06 97 ASP A C 1
ATOM 768 O O . ASP A 1 97 ? 0.189 -14.911 -3.205 1.00 97.06 97 ASP A O 1
ATOM 772 N N . SER A 1 98 ? 2.000 -16.191 -3.550 1.00 98.00 98 SER A N 1
ATOM 773 C CA . SER A 1 98 ? 2.005 -16.730 -2.189 1.00 98.00 98 SER A CA 1
ATOM 774 C C . SER A 1 98 ? 2.335 -15.630 -1.188 1.00 98.00 98 SER A C 1
ATOM 776 O O . SER A 1 98 ? 1.696 -15.544 -0.137 1.00 98.00 98 SER A O 1
ATOM 778 N N . PHE A 1 99 ? 3.304 -14.772 -1.509 1.00 97.81 99 PHE A N 1
ATOM 779 C CA . PHE A 1 99 ? 3.618 -13.601 -0.701 1.00 97.81 99 PHE A CA 1
ATOM 780 C C . PHE A 1 99 ? 2.454 -12.608 -0.666 1.00 97.81 99 PHE A C 1
ATOM 782 O O . PHE A 1 99 ? 2.071 -12.183 0.423 1.00 97.81 99 PHE A O 1
ATOM 789 N N . ALA A 1 100 ? 1.852 -12.273 -1.811 1.00 97.00 100 ALA A N 1
ATOM 790 C CA . ALA A 1 100 ? 0.733 -11.332 -1.865 1.00 97.00 100 ALA A CA 1
ATOM 791 C C . ALA A 1 100 ? -0.461 -11.805 -1.016 1.00 97.00 100 ALA A C 1
ATOM 793 O O . ALA A 1 100 ? -1.019 -11.037 -0.229 1.00 97.00 100 ALA A O 1
ATOM 794 N N . ASN A 1 101 ? -0.821 -13.088 -1.111 1.00 97.62 101 ASN A N 1
ATOM 795 C CA . ASN A 1 101 ? -1.918 -13.667 -0.334 1.00 97.62 101 ASN A CA 1
ATOM 796 C C . ASN A 1 101 ? -1.603 -13.750 1.165 1.00 97.62 101 ASN A C 1
ATOM 798 O O . ASN A 1 101 ? -2.468 -13.437 1.993 1.00 97.62 101 ASN A O 1
ATOM 802 N N . ALA A 1 102 ? -0.371 -14.126 1.523 1.00 97.94 102 ALA A N 1
ATOM 803 C CA . ALA A 1 102 ? 0.074 -14.147 2.914 1.00 97.94 102 ALA A CA 1
ATOM 804 C C . ALA A 1 102 ? 0.087 -12.739 3.522 1.00 97.94 102 ALA A C 1
ATOM 806 O O . ALA A 1 102 ? -0.398 -12.556 4.637 1.00 97.94 102 ALA A O 1
ATOM 807 N N . TYR A 1 103 ? 0.575 -11.742 2.778 1.00 97.50 103 TYR A N 1
ATOM 808 C CA . TYR A 1 103 ? 0.584 -10.347 3.207 1.00 97.50 103 TYR A CA 1
ATOM 809 C C . TYR A 1 103 ? -0.835 -9.835 3.461 1.00 97.50 103 TYR A C 1
ATOM 811 O O . TYR A 1 103 ? -1.112 -9.359 4.557 1.00 97.50 103 TYR A O 1
ATOM 819 N N . ARG A 1 104 ? -1.754 -9.993 2.494 1.00 96.12 104 ARG A N 1
ATOM 820 C CA . ARG A 1 104 ? -3.159 -9.568 2.645 1.00 96.12 104 ARG A CA 1
ATOM 821 C C . ARG A 1 104 ? -3.799 -10.199 3.879 1.00 96.12 104 ARG A C 1
ATOM 823 O O . ARG A 1 104 ? -4.354 -9.495 4.715 1.00 96.12 104 ARG A O 1
ATOM 830 N N . SER A 1 105 ? -3.681 -11.518 4.017 1.00 95.62 105 SER A N 1
ATOM 831 C CA . SER A 1 105 ? -4.293 -12.255 5.129 1.00 95.62 105 SER A CA 1
ATOM 832 C C . SER A 1 105 ? -3.687 -11.856 6.476 1.00 95.62 105 SER A C 1
ATOM 834 O O . SER A 1 105 ? -4.415 -11.634 7.441 1.00 95.62 105 SER A O 1
ATOM 836 N N . GLY A 1 106 ? -2.359 -11.731 6.539 1.00 97.25 106 GLY A N 1
ATOM 837 C CA . GLY A 1 106 ? -1.638 -11.311 7.738 1.00 97.25 106 GLY A CA 1
ATOM 838 C C . GLY A 1 106 ? -2.003 -9.893 8.164 1.00 97.25 106 GLY A C 1
ATOM 839 O O . GLY A 1 106 ? -2.304 -9.678 9.333 1.00 97.25 106 GLY A O 1
ATOM 840 N N . TYR A 1 107 ? -2.056 -8.958 7.214 1.00 96.25 107 TYR A N 1
ATOM 841 C CA . TYR A 1 107 ? -2.429 -7.568 7.466 1.00 96.25 107 TYR A CA 1
ATOM 842 C C . TYR A 1 107 ? -3.846 -7.462 8.028 1.00 96.25 107 TYR A C 1
ATOM 844 O O . TYR A 1 107 ? -4.058 -6.833 9.059 1.00 96.25 107 TYR A O 1
ATOM 852 N N . ILE A 1 108 ? -4.824 -8.102 7.378 1.00 94.62 108 ILE A N 1
ATOM 853 C CA . ILE A 1 108 ? -6.220 -8.059 7.828 1.00 94.62 108 ILE A CA 1
ATOM 854 C C . ILE A 1 108 ? -6.365 -8.678 9.217 1.00 94.62 108 ILE A C 1
ATOM 856 O O . ILE A 1 108 ? -7.046 -8.111 10.069 1.00 94.62 108 ILE A O 1
ATOM 860 N N . ASN A 1 109 ? -5.715 -9.816 9.466 1.00 95.44 109 ASN A N 1
ATOM 861 C CA . ASN A 1 109 ? -5.776 -10.470 10.768 1.00 95.44 109 ASN A CA 1
ATOM 862 C C . ASN A 1 109 ? -5.127 -9.625 11.868 1.00 95.44 109 ASN A C 1
ATOM 864 O O . ASN A 1 109 ? -5.714 -9.498 12.941 1.00 95.44 109 ASN A O 1
ATOM 868 N N . ASP A 1 110 ? -3.962 -9.025 11.609 1.00 95.75 110 ASP A N 1
ATOM 869 C CA . ASP A 1 110 ? -3.309 -8.154 12.589 1.00 95.75 110 ASP A CA 1
ATOM 870 C C . ASP A 1 110 ? -4.118 -6.876 12.835 1.00 95.75 110 ASP A C 1
ATOM 872 O O . ASP A 1 110 ? -4.287 -6.477 13.983 1.00 95.75 110 ASP A O 1
ATOM 876 N N . CYS A 1 111 ? -4.709 -6.284 11.793 1.00 93.50 111 CYS A N 1
ATOM 877 C CA . CYS A 1 111 ? -5.589 -5.126 11.933 1.00 93.50 111 CYS A CA 1
ATOM 878 C C . CYS A 1 111 ? -6.847 -5.439 12.748 1.00 93.50 111 CYS A C 1
ATOM 880 O O . CYS A 1 111 ? -7.213 -4.667 13.627 1.00 93.50 111 CYS A O 1
ATOM 882 N N . LYS A 1 112 ? -7.485 -6.595 12.533 1.00 91.12 112 LYS A N 1
ATOM 883 C CA . LYS A 1 112 ? -8.646 -7.010 13.339 1.00 91.12 112 LYS A CA 1
ATOM 884 C C . LYS A 1 112 ? -8.286 -7.197 14.821 1.00 91.12 112 LYS A C 1
ATOM 886 O O . LYS A 1 112 ? -9.155 -7.038 15.672 1.00 91.12 112 LYS A O 1
ATOM 891 N N . GLN A 1 113 ? -7.031 -7.532 15.131 1.00 92.69 113 GLN A N 1
ATOM 892 C CA . GLN A 1 113 ? -6.539 -7.699 16.505 1.00 92.69 113 GLN A CA 1
ATOM 893 C C . GLN A 1 113 ? -6.032 -6.392 17.131 1.00 92.69 113 GLN A C 1
ATOM 895 O O . GLN A 1 113 ? -6.136 -6.234 18.344 1.00 92.69 113 GLN A O 1
ATOM 900 N N . ASN A 1 114 ? -5.486 -5.482 16.320 1.00 91.44 114 ASN A N 1
ATOM 901 C CA . ASN A 1 114 ? -4.819 -4.249 16.747 1.00 91.44 114 ASN A CA 1
ATOM 902 C C . ASN A 1 114 ? -5.228 -3.049 15.859 1.00 91.44 114 ASN A C 1
ATOM 904 O O . ASN A 1 114 ? -4.369 -2.451 15.198 1.00 91.44 114 ASN A O 1
ATOM 908 N N . PRO A 1 115 ? -6.527 -2.708 15.768 1.00 87.62 115 PRO A N 1
ATOM 909 C CA . PRO A 1 115 ? -7.031 -1.733 14.797 1.00 87.62 115 PRO A CA 1
ATOM 910 C C . PRO A 1 115 ? -6.406 -0.342 14.940 1.00 87.62 115 PRO A C 1
ATOM 912 O O . PRO A 1 115 ? -6.175 0.346 13.951 1.00 87.62 115 PRO A O 1
ATOM 915 N N . GLU A 1 116 ? -6.046 0.063 16.151 1.00 86.38 116 GLU A N 1
ATOM 916 C CA . GLU A 1 116 ? -5.421 1.352 16.447 1.00 86.38 116 GLU A CA 1
ATOM 917 C C . GLU A 1 116 ? -4.079 1.588 15.733 1.00 86.38 116 GLU A C 1
ATOM 919 O O . GLU A 1 116 ? -3.652 2.732 15.607 1.00 86.38 116 GLU A O 1
ATOM 924 N N . LYS A 1 117 ? -3.410 0.532 15.245 1.00 86.19 117 LYS A N 1
ATOM 925 C CA . LYS A 1 117 ? -2.172 0.651 14.452 1.00 86.19 117 LYS A CA 1
ATOM 926 C C . LYS A 1 117 ? -2.420 1.016 12.985 1.00 86.19 117 LYS A C 1
ATOM 928 O O . LYS A 1 117 ? -1.493 1.448 12.305 1.00 86.19 117 LYS A O 1
ATOM 933 N N . TYR A 1 118 ? -3.638 0.791 12.498 1.00 85.12 118 TYR A N 1
ATOM 934 C CA . TYR A 1 118 ? -3.985 0.794 11.074 1.00 85.12 118 TYR A CA 1
ATOM 935 C C . TYR A 1 118 ? -5.009 1.863 10.703 1.00 85.12 118 TYR A C 1
ATOM 937 O O . TYR A 1 118 ? -5.129 2.226 9.533 1.00 85.12 118 TYR A O 1
ATOM 945 N N . ILE A 1 119 ? -5.748 2.356 11.694 1.00 73.38 119 ILE A N 1
ATOM 946 C CA . ILE A 1 119 ? -6.778 3.374 11.534 1.00 73.38 119 ILE A CA 1
ATOM 947 C C . ILE A 1 119 ? -6.160 4.722 11.886 1.00 73.38 119 ILE A C 1
ATOM 949 O O . ILE A 1 119 ? -5.749 4.946 13.024 1.00 73.38 119 ILE A O 1
ATOM 953 N N . SER A 1 120 ? -6.072 5.615 10.900 1.00 62.66 120 SER A N 1
ATOM 954 C CA . SER A 1 120 ? -5.696 7.006 11.152 1.00 62.66 120 SER A CA 1
ATOM 955 C C . SER A 1 120 ? -6.849 7.695 11.892 1.00 62.66 120 SER A 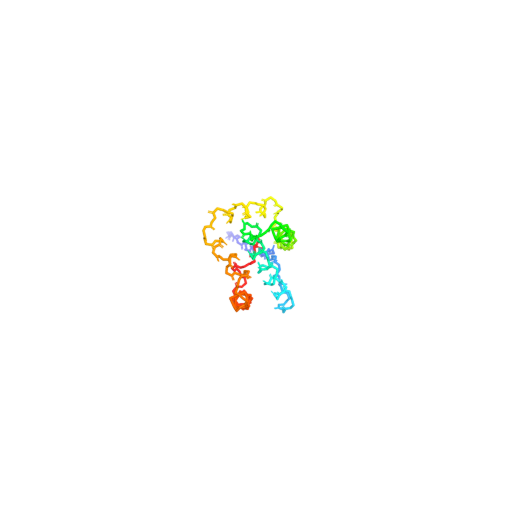C 1
ATOM 957 O O . SER A 1 120 ? -7.991 7.618 11.437 1.00 62.66 120 SER A O 1
ATOM 959 N N . ASN A 1 121 ? -6.560 8.284 13.056 1.00 48.38 121 ASN A N 1
ATOM 960 C CA . ASN A 1 121 ? -7.527 9.021 13.883 1.00 48.38 121 ASN A CA 1
ATOM 961 C C . ASN A 1 121 ? -7.708 10.461 13.404 1.00 48.38 121 ASN A C 1
ATOM 963 O O . ASN A 1 121 ? -6.675 11.094 13.086 1.00 48.38 121 ASN A O 1
#